Protein AF-A0A101J2W6-F1 (afdb_monomer_lite)

pLDDT: mean 89.87, std 7.31, range [64.25, 96.75]

Sequence (56 aa):
EKGKKVIGLEVKSGMKANNAGMGLFAERFHPEKVLLVGTGGIPYNEFLKINPKEMF

Radius of gyration: 11.84 Å; chains: 1; bounding box: 28×13×28 Å

Structure (mmCIF, N/CA/C/O backbone):
data_AF-A0A101J2W6-F1
#
_entry.id   AF-A0A101J2W6-F1
#
loop_
_atom_site.group_PDB
_atom_site.id
_atom_site.type_symbol
_atom_site.label_atom_id
_atom_site.label_alt_id
_atom_site.label_comp_id
_atom_site.label_asym_id
_atom_site.label_entity_id
_atom_site.label_seq_id
_atom_site.pdbx_PDB_ins_code
_atom_site.Cartn_x
_atom_site.Cartn_y
_atom_site.Cartn_z
_atom_site.occupancy
_atom_site.B_iso_or_equiv
_atom_site.auth_seq_id
_atom_site.auth_comp_id
_atom_site.auth_asym_id
_atom_site.auth_atom_id
_atom_site.pdbx_PDB_model_num
ATOM 1 N N . GLU A 1 1 ? -5.239 3.503 7.691 1.00 80.69 1 GLU A N 1
ATOM 2 C CA . GLU A 1 1 ? -5.414 2.753 8.952 1.00 80.69 1 GLU A CA 1
ATOM 3 C C . GLU A 1 1 ? -6.859 2.296 9.075 1.00 80.69 1 GLU A C 1
ATOM 5 O O . GLU A 1 1 ? -7.733 2.905 8.465 1.00 80.69 1 GLU A O 1
ATOM 10 N N . LYS A 1 2 ? -7.111 1.222 9.820 1.00 88.94 2 LYS A N 1
ATOM 11 C CA . LYS A 1 2 ? -8.460 0.745 10.141 1.00 88.94 2 LYS A CA 1
ATOM 12 C C . LYS A 1 2 ? -8.462 0.283 11.594 1.00 88.94 2 LYS A C 1
ATOM 14 O O . LYS A 1 2 ? -7.911 -0.768 11.920 1.00 88.94 2 LYS A O 1
ATOM 19 N N . GLY A 1 3 ? -9.045 1.088 12.479 1.00 90.12 3 GLY A N 1
ATOM 20 C CA . GLY A 1 3 ? -8.886 0.895 13.920 1.00 90.12 3 GLY A CA 1
ATOM 21 C C . GLY A 1 3 ? -7.410 1.009 14.310 1.00 90.12 3 GLY A C 1
ATOM 22 O O . GLY A 1 3 ? -6.769 1.999 13.987 1.00 90.12 3 GLY A O 1
ATOM 23 N N . LYS A 1 4 ? -6.862 -0.026 14.955 1.00 90.19 4 LYS A N 1
ATOM 24 C CA . LYS A 1 4 ? -5.443 -0.081 15.355 1.00 90.19 4 LYS A CA 1
ATOM 25 C C . LYS A 1 4 ? -4.511 -0.658 14.282 1.00 90.19 4 LYS A C 1
ATOM 27 O O . LYS A 1 4 ? -3.309 -0.717 14.503 1.00 90.19 4 LYS A O 1
ATOM 32 N N . LYS A 1 5 ? -5.052 -1.105 13.143 1.00 92.50 5 LYS A N 1
ATOM 33 C CA . LYS A 1 5 ? -4.262 -1.728 12.079 1.00 92.50 5 LYS A CA 1
ATOM 34 C C . LYS A 1 5 ? -3.757 -0.695 11.082 1.00 92.50 5 LYS A C 1
ATOM 36 O O . LYS A 1 5 ? -4.540 0.067 10.499 1.00 92.50 5 LYS A O 1
ATOM 41 N N . VAL A 1 6 ? -2.455 -0.730 10.829 1.00 94.38 6 VAL A N 1
ATOM 42 C CA . VAL A 1 6 ? -1.764 0.111 9.849 1.00 94.38 6 VAL A CA 1
ATOM 43 C C . VAL A 1 6 ? -1.203 -0.783 8.750 1.00 94.38 6 VAL A C 1
ATOM 45 O O . VAL A 1 6 ? -0.686 -1.857 9.031 1.00 94.38 6 VAL A O 1
ATOM 48 N N . ILE A 1 7 ? -1.295 -0.340 7.498 1.00 95.19 7 ILE A N 1
ATOM 49 C CA . ILE A 1 7 ? -0.568 -0.944 6.377 1.00 95.19 7 ILE A CA 1
ATOM 50 C C . ILE A 1 7 ? 0.307 0.125 5.734 1.00 95.19 7 ILE A C 1
ATOM 52 O O . ILE A 1 7 ? -0.084 1.294 5.688 1.00 95.19 7 ILE A O 1
ATOM 56 N N . GLY A 1 8 ? 1.472 -0.273 5.239 1.00 94.75 8 GLY A N 1
ATOM 57 C CA . GLY A 1 8 ? 2.324 0.572 4.409 1.00 94.75 8 GLY A CA 1
ATOM 58 C C . GLY A 1 8 ? 2.045 0.326 2.931 1.00 94.75 8 GLY A C 1
ATOM 59 O O . GLY A 1 8 ? 1.916 -0.823 2.514 1.00 94.75 8 GLY A O 1
ATOM 60 N N . LEU A 1 9 ? 1.976 1.390 2.136 1.00 94.44 9 LEU A N 1
ATOM 61 C CA . LEU A 1 9 ? 1.926 1.307 0.679 1.00 94.44 9 LEU A CA 1
ATOM 62 C C . LEU A 1 9 ? 3.113 2.088 0.117 1.00 94.44 9 LEU A C 1
ATOM 64 O O . LEU A 1 9 ? 3.184 3.304 0.281 1.00 94.44 9 LEU A O 1
ATOM 68 N N . GLU A 1 10 ? 4.033 1.401 -0.548 1.00 92.81 10 GLU A N 1
ATOM 69 C CA . GLU A 1 10 ? 5.109 2.038 -1.304 1.00 92.81 10 GLU A CA 1
ATOM 70 C C . GLU A 1 10 ? 4.696 2.070 -2.777 1.00 92.81 10 GLU A C 1
ATOM 72 O O . GLU A 1 10 ? 4.495 1.022 -3.382 1.00 92.81 10 GLU A O 1
ATOM 77 N N . VAL A 1 11 ? 4.532 3.257 -3.364 1.00 92.38 11 VAL A N 1
ATOM 78 C CA . VAL A 1 11 ? 4.062 3.404 -4.752 1.00 92.38 11 VAL A CA 1
ATOM 79 C C . VAL A 1 11 ? 5.210 3.883 -5.636 1.00 92.38 11 VAL A C 1
ATOM 81 O O . VAL A 1 11 ? 5.784 4.944 -5.382 1.00 92.38 11 VAL A O 1
ATOM 84 N N . LYS A 1 12 ? 5.550 3.122 -6.683 1.00 88.88 12 LYS A N 1
ATOM 85 C CA . LYS A 1 12 ? 6.658 3.435 -7.603 1.00 88.88 12 LYS A CA 1
ATOM 86 C C . LYS A 1 12 ? 6.229 3.400 -9.064 1.00 88.88 12 LYS A C 1
ATOM 88 O O . LYS A 1 12 ? 5.618 2.444 -9.528 1.00 88.88 12 LYS A O 1
ATOM 93 N N . SER A 1 13 ? 6.658 4.404 -9.826 1.00 83.88 13 SER A N 1
ATOM 94 C CA . SER A 1 13 ? 6.539 4.431 -11.290 1.00 83.88 13 SER A CA 1
ATOM 95 C C . SER A 1 13 ? 7.729 3.780 -12.021 1.00 83.88 13 SER A C 1
ATOM 97 O O . SER A 1 13 ? 7.682 3.622 -13.237 1.00 83.88 13 SER A O 1
ATOM 99 N N . GLY A 1 14 ? 8.791 3.361 -11.315 1.00 79.75 14 GLY A N 1
ATOM 100 C CA . GLY A 1 1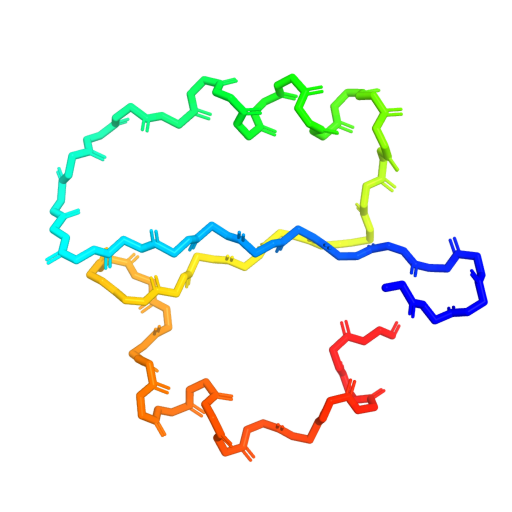4 ? 9.988 2.738 -11.903 1.00 79.75 14 GLY A CA 1
ATOM 101 C C . GLY A 1 14 ? 10.852 1.966 -10.892 1.00 79.75 14 GLY A C 1
ATOM 102 O O . GLY A 1 14 ? 10.659 2.088 -9.685 1.00 79.75 14 GLY A O 1
ATOM 103 N N . MET A 1 15 ? 11.834 1.191 -11.374 1.00 67.81 15 MET A N 1
ATOM 104 C CA . MET A 1 15 ? 12.681 0.277 -10.572 1.00 67.81 15 MET A CA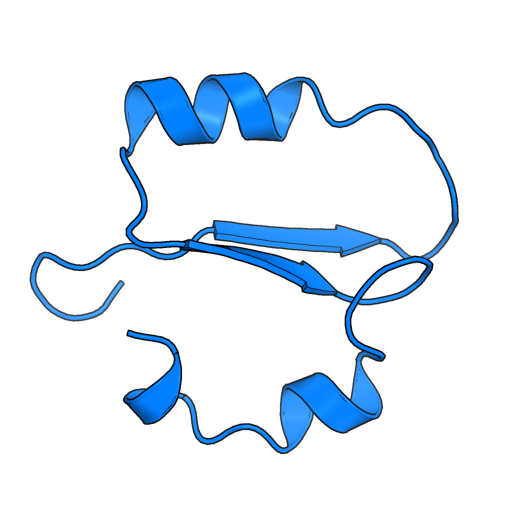 1
ATOM 105 C C . MET A 1 15 ? 13.817 0.969 -9.790 1.00 67.81 15 MET A C 1
ATOM 107 O O . MET A 1 15 ? 14.939 0.466 -9.729 1.00 67.81 15 MET A O 1
ATOM 111 N N . LYS A 1 16 ? 13.579 2.134 -9.176 1.00 69.50 16 LYS A N 1
ATOM 112 C CA . LYS A 1 16 ? 14.595 2.709 -8.278 1.00 69.50 16 LYS A CA 1
ATOM 113 C C . LYS A 1 16 ? 14.666 1.878 -6.990 1.00 69.50 16 LYS A C 1
ATOM 115 O O . LYS A 1 16 ? 13.695 1.792 -6.236 1.00 69.50 16 LYS A O 1
ATOM 120 N N . ALA A 1 17 ? 15.837 1.289 -6.751 1.00 64.25 17 ALA A N 1
ATOM 121 C CA . ALA A 1 17 ? 16.08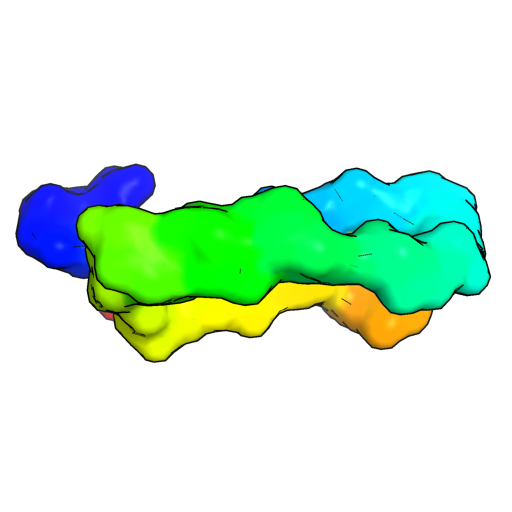8 0.298 -5.704 1.00 64.25 17 ALA A CA 1
ATOM 122 C C . ALA A 1 17 ? 16.176 0.859 -4.272 1.00 64.25 17 ALA A C 1
ATOM 124 O O . ALA A 1 17 ? 16.338 0.088 -3.335 1.00 64.25 17 ALA A O 1
ATOM 125 N N . ASN A 1 18 ? 16.068 2.176 -4.066 1.00 71.19 18 ASN A N 1
ATOM 126 C CA . ASN A 1 18 ? 16.119 2.727 -2.713 1.00 71.19 18 ASN A CA 1
ATOM 127 C C . ASN A 1 18 ? 14.735 2.658 -2.044 1.00 71.19 18 ASN A C 1
ATOM 129 O O . ASN A 1 18 ? 13.759 3.185 -2.583 1.00 71.19 18 ASN A O 1
ATOM 133 N N . ASN A 1 19 ? 14.667 1.999 -0.888 1.00 76.81 19 ASN A N 1
ATOM 134 C CA . ASN A 1 19 ? 13.487 1.851 -0.031 1.00 76.81 19 ASN A CA 1
ATOM 135 C C . ASN A 1 19 ? 13.788 2.187 1.448 1.00 76.81 19 ASN A C 1
ATOM 137 O O . ASN A 1 19 ? 13.016 1.818 2.330 1.00 76.81 19 ASN A O 1
ATOM 141 N N . ALA A 1 20 ? 14.879 2.909 1.743 1.00 85.25 20 ALA A N 1
ATOM 142 C CA . ALA A 1 20 ? 15.298 3.210 3.120 1.00 85.25 20 ALA A CA 1
ATOM 143 C C . ALA A 1 20 ? 14.200 3.900 3.958 1.00 85.25 20 ALA A C 1
ATOM 145 O O . ALA A 1 20 ? 14.047 3.618 5.145 1.00 85.25 20 ALA A O 1
ATOM 146 N N . GLY A 1 21 ? 13.382 4.752 3.328 1.00 89.38 21 GLY A N 1
ATOM 147 C CA . GLY A 1 21 ? 12.242 5.396 3.989 1.00 89.38 21 GLY A CA 1
ATOM 148 C C . GLY A 1 21 ? 11.187 4.404 4.488 1.00 89.38 21 GLY A C 1
ATOM 149 O O . GLY A 1 21 ? 10.606 4.620 5.549 1.00 89.38 21 GLY A O 1
ATOM 150 N N . MET A 1 22 ? 10.983 3.290 3.778 1.00 90.06 22 MET A N 1
ATOM 151 C CA . MET A 1 22 ? 10.063 2.241 4.222 1.00 90.06 22 MET A CA 1
ATOM 152 C C . MET A 1 22 ? 10.609 1.432 5.394 1.00 90.06 22 MET A C 1
ATOM 154 O O . MET A 1 22 ? 9.819 1.000 6.229 1.00 90.06 22 MET A O 1
ATOM 158 N N . GLY A 1 23 ? 11.933 1.288 5.505 1.00 91.44 23 GLY A N 1
ATOM 159 C CA . GLY A 1 23 ? 12.566 0.723 6.699 1.00 91.44 23 GLY A CA 1
ATOM 160 C C . GLY A 1 23 ? 12.243 1.548 7.947 1.00 91.44 23 GLY A C 1
ATOM 161 O O . GLY A 1 23 ? 11.670 1.031 8.901 1.00 91.44 23 GLY A O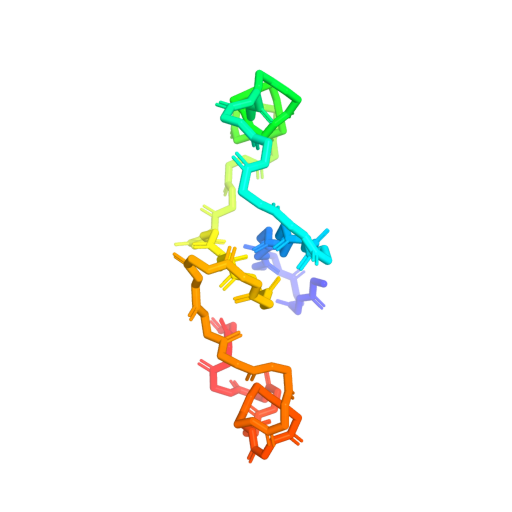 1
ATOM 162 N N . LEU A 1 24 ? 12.488 2.862 7.889 1.00 94.81 24 LEU A N 1
ATOM 163 C CA . LEU A 1 24 ? 12.180 3.784 8.993 1.00 94.81 24 LEU A CA 1
ATOM 164 C C . LEU A 1 24 ? 10.677 3.849 9.311 1.00 94.81 24 LEU A C 1
ATOM 166 O O . LEU A 1 24 ? 10.281 3.969 10.471 1.00 94.81 24 LEU A O 1
ATOM 170 N N . PHE A 1 25 ? 9.819 3.767 8.289 1.00 94.00 25 PHE A N 1
ATOM 171 C CA . PHE A 1 25 ? 8.372 3.682 8.485 1.00 94.00 25 PHE A CA 1
ATOM 172 C C . PHE A 1 25 ? 7.982 2.406 9.241 1.00 94.00 25 PHE A C 1
ATOM 174 O O . PHE A 1 25 ? 7.188 2.476 10.180 1.00 94.00 25 PHE A O 1
ATOM 181 N N . ALA A 1 26 ? 8.539 1.254 8.858 1.00 93.56 26 ALA A N 1
ATOM 182 C CA . ALA A 1 26 ? 8.235 -0.020 9.497 1.00 93.56 26 ALA A CA 1
ATOM 183 C C . ALA A 1 26 ? 8.652 -0.030 10.975 1.00 93.56 26 ALA A C 1
ATOM 185 O O . ALA A 1 26 ? 7.854 -0.437 11.817 1.00 93.56 26 ALA A O 1
ATOM 186 N N . GLU A 1 27 ? 9.837 0.496 11.297 1.00 95.50 27 GLU A N 1
ATOM 187 C CA . GLU A 1 27 ? 10.316 0.627 12.681 1.00 95.50 27 GLU A CA 1
ATOM 188 C C . GLU A 1 27 ? 9.447 1.561 13.527 1.00 95.50 27 GLU A C 1
ATOM 190 O O . GLU A 1 27 ? 9.205 1.307 14.703 1.00 95.50 27 GLU A O 1
ATOM 195 N N . ARG A 1 28 ? 8.963 2.665 12.949 1.00 95.38 28 ARG A N 1
ATOM 196 C CA . ARG A 1 28 ? 8.175 3.646 13.702 1.00 95.38 28 ARG A CA 1
ATOM 197 C C . ARG A 1 28 ? 6.728 3.211 13.904 1.00 95.38 28 ARG A C 1
ATOM 199 O O . ARG A 1 28 ? 6.162 3.445 14.971 1.00 95.38 28 ARG A O 1
ATOM 206 N N . PHE A 1 29 ? 6.109 2.641 12.874 1.00 94.25 29 PHE A N 1
ATOM 207 C CA . PHE A 1 29 ? 4.659 2.441 12.827 1.00 94.25 29 PHE A CA 1
ATOM 208 C C . PHE A 1 29 ? 4.223 0.983 12.944 1.00 94.25 29 PHE A C 1
ATOM 210 O O . PHE A 1 29 ? 3.030 0.755 13.120 1.00 94.25 29 PHE A O 1
ATOM 217 N N . HIS A 1 30 ? 5.152 0.024 12.871 1.00 94.06 30 HIS A N 1
ATOM 218 C CA . HIS A 1 30 ? 4.881 -1.410 13.017 1.00 94.06 30 HIS A CA 1
ATOM 219 C C . HIS A 1 30 ? 3.656 -1.873 12.200 1.00 94.06 30 HIS A C 1
ATOM 221 O O . HIS A 1 30 ? 2.693 -2.395 12.765 1.00 94.06 30 HIS A O 1
ATOM 227 N N . PRO A 1 31 ? 3.631 -1.623 10.877 1.00 95.50 31 PRO A N 1
ATOM 228 C CA . PRO A 1 31 ? 2.479 -1.962 10.055 1.00 95.50 31 PRO A CA 1
ATOM 229 C C . PRO A 1 31 ? 2.269 -3.481 9.994 1.00 95.50 31 PRO A C 1
ATOM 231 O O . PRO A 1 31 ? 3.223 -4.251 9.941 1.00 95.50 31 PRO A O 1
ATOM 234 N N . GLU A 1 3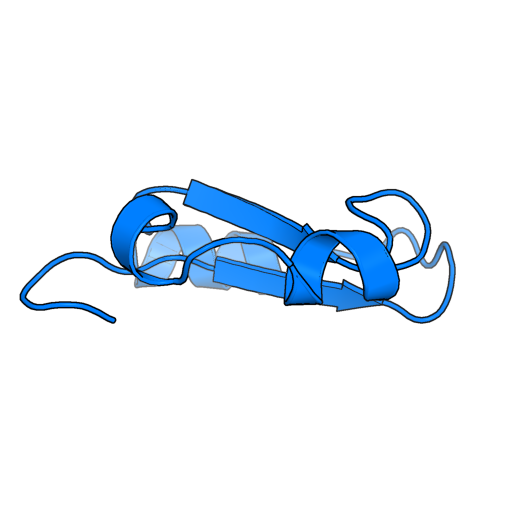2 ? 1.011 -3.903 9.882 1.00 94.56 32 GLU A N 1
ATOM 235 C CA . GLU A 1 32 ? 0.611 -5.309 9.710 1.00 94.56 32 GLU A CA 1
ATOM 236 C C . GLU A 1 32 ? 1.183 -5.917 8.421 1.00 94.56 32 GLU A C 1
ATOM 238 O O . GLU A 1 32 ? 1.459 -7.111 8.341 1.00 94.56 32 GLU A O 1
ATOM 243 N N . LYS A 1 33 ? 1.324 -5.090 7.378 1.00 91.94 33 LYS A N 1
ATOM 244 C CA . LYS A 1 33 ? 1.951 -5.449 6.104 1.00 91.94 33 LYS A CA 1
ATOM 245 C C . LYS A 1 33 ? 2.404 -4.205 5.347 1.00 91.94 33 LYS A C 1
ATOM 247 O O . LYS A 1 33 ? 1.854 -3.116 5.531 1.00 91.94 33 LYS A O 1
ATOM 252 N N . VAL A 1 34 ? 3.362 -4.392 4.446 1.00 92.69 34 VAL A N 1
ATOM 253 C CA . VAL A 1 34 ? 3.797 -3.386 3.473 1.00 92.69 34 VAL A CA 1
ATOM 254 C C . VAL A 1 34 ? 3.569 -3.936 2.070 1.00 92.69 34 VAL A C 1
ATOM 256 O O . VAL A 1 34 ? 4.019 -5.038 1.764 1.00 92.69 34 VAL A O 1
ATOM 259 N N . LEU A 1 35 ? 2.867 -3.184 1.222 1.00 93.06 35 LEU A N 1
ATOM 260 C CA . LEU A 1 35 ? 2.640 -3.533 -0.180 1.00 93.06 35 LEU A CA 1
ATOM 261 C C . LEU A 1 35 ? 3.412 -2.574 -1.084 1.00 93.06 35 LEU A C 1
ATOM 263 O O . LEU A 1 35 ? 3.297 -1.356 -0.950 1.00 93.06 35 LEU A O 1
ATOM 267 N N . LEU A 1 36 ? 4.157 -3.129 -2.034 1.00 92.81 36 LEU A N 1
ATOM 268 C CA . LEU A 1 36 ? 4.751 -2.373 -3.130 1.00 92.81 36 LEU A CA 1
ATOM 269 C C . LEU A 1 36 ? 3.753 -2.331 -4.292 1.00 92.81 36 LEU A C 1
ATOM 271 O O . LEU A 1 36 ? 3.305 -3.381 -4.753 1.00 92.81 36 LEU A O 1
ATOM 275 N N . VAL A 1 37 ? 3.409 -1.137 -4.766 1.00 94.19 37 VAL A N 1
ATOM 276 C CA . VAL A 1 37 ? 2.450 -0.902 -5.853 1.00 94.19 37 VAL A CA 1
ATOM 277 C C . VAL A 1 37 ? 3.149 -0.208 -7.022 1.00 94.19 37 VAL A C 1
ATOM 279 O O . VAL A 1 37 ? 3.881 0.765 -6.842 1.00 94.19 37 VAL A O 1
ATOM 282 N N . GLY A 1 38 ? 2.896 -0.691 -8.235 1.00 91.50 38 GLY A N 1
ATOM 283 C CA . GLY A 1 38 ? 3.540 -0.240 -9.463 1.00 91.50 38 GLY A CA 1
ATOM 284 C C . GLY A 1 38 ? 4.713 -1.132 -9.868 1.00 91.50 38 GLY A C 1
ATOM 285 O O . GLY A 1 38 ? 4.660 -2.354 -9.728 1.00 91.50 38 GLY A O 1
ATOM 286 N N . THR A 1 39 ? 5.762 -0.535 -10.431 1.00 87.62 39 THR A N 1
ATOM 287 C CA . THR A 1 39 ? 6.859 -1.282 -11.063 1.00 87.62 39 THR A CA 1
ATOM 288 C C . THR A 1 39 ? 7.643 -2.110 -10.039 1.00 87.62 39 THR A C 1
ATOM 290 O O . THR A 1 39 ? 8.253 -1.555 -9.128 1.00 87.62 39 THR A O 1
ATOM 293 N N . GLY A 1 40 ? 7.663 -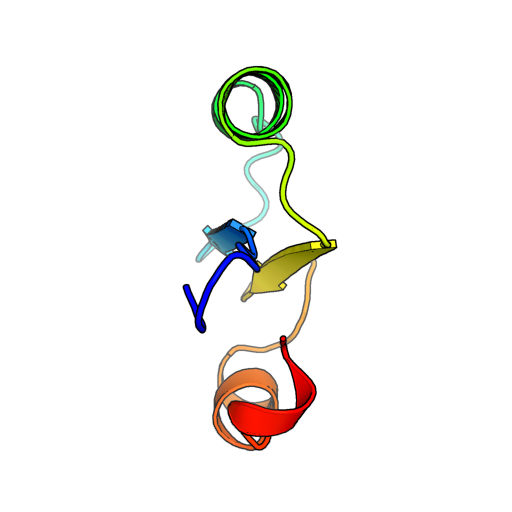3.436 -10.215 1.00 86.06 40 GLY A N 1
ATOM 294 C CA . GLY A 1 40 ? 8.336 -4.378 -9.307 1.00 86.06 40 GLY A CA 1
ATOM 295 C C . GLY A 1 40 ? 7.480 -4.869 -8.132 1.00 86.06 40 GLY A C 1
ATOM 296 O O . GLY A 1 40 ? 7.988 -5.617 -7.303 1.00 86.06 40 GLY A O 1
ATOM 297 N N . GLY A 1 41 ? 6.205 -4.472 -8.060 1.00 91.31 41 GLY A N 1
ATOM 298 C CA . GLY A 1 41 ? 5.234 -4.941 -7.070 1.00 91.31 41 GLY A CA 1
ATOM 299 C C . GLY A 1 41 ? 3.884 -5.281 -7.705 1.00 91.31 41 GLY A C 1
ATOM 300 O O . GLY A 1 41 ? 3.826 -5.791 -8.823 1.00 91.31 41 GLY A O 1
ATOM 301 N N . ILE A 1 42 ? 2.790 -4.991 -7.000 1.00 94.06 42 ILE A N 1
ATOM 302 C CA . ILE A 1 42 ? 1.423 -5.174 -7.502 1.00 94.06 42 ILE A CA 1
ATOM 303 C C . ILE A 1 42 ? 1.147 -4.105 -8.572 1.00 94.06 42 ILE A C 1
ATOM 305 O O . ILE A 1 42 ? 1.213 -2.915 -8.252 1.00 94.06 42 ILE A O 1
ATOM 309 N N . PRO A 1 43 ? 0.800 -4.469 -9.820 1.00 94.75 43 PRO A N 1
ATOM 310 C CA . PRO A 1 43 ? 0.397 -3.493 -10.830 1.00 94.75 43 PRO A CA 1
ATOM 311 C C . PRO A 1 43 ? -0.749 -2.608 -10.324 1.00 94.75 43 PRO A C 1
ATOM 313 O O . PRO A 1 43 ? -1.703 -3.108 -9.730 1.00 94.75 43 PRO A O 1
ATOM 316 N N . TYR A 1 44 ? -0.681 -1.291 -10.548 1.00 93.00 44 TYR A N 1
ATOM 317 C CA . TYR A 1 44 ? -1.649 -0.355 -9.953 1.00 93.00 44 TYR A CA 1
ATOM 318 C C . TYR A 1 44 ? -3.098 -0.665 -10.362 1.00 93.00 44 TYR A C 1
ATOM 320 O O . TYR A 1 44 ? -4.016 -0.527 -9.562 1.00 93.00 44 TYR A O 1
ATOM 328 N N . ASN A 1 45 ? -3.306 -1.128 -11.594 1.00 94.94 45 ASN A N 1
ATOM 329 C CA . ASN A 1 45 ? -4.611 -1.518 -12.116 1.00 94.94 45 ASN A CA 1
ATOM 330 C C . ASN A 1 45 ? -5.182 -2.773 -11.436 1.00 94.94 45 ASN A C 1
ATOM 332 O O . ASN A 1 45 ? -6.399 -2.896 -11.350 1.00 94.94 45 ASN A O 1
ATOM 336 N N . GLU A 1 46 ? -4.337 -3.682 -10.947 1.00 95.88 46 GLU A N 1
ATOM 337 C CA . GLU A 1 46 ? -4.771 -4.825 -10.135 1.00 95.88 46 GLU A CA 1
ATOM 338 C C . GLU A 1 46 ? -4.971 -4.413 -8.676 1.00 95.88 46 GLU A C 1
ATOM 340 O O . GLU A 1 46 ? -5.973 -4.777 -8.065 1.00 95.88 46 GLU A O 1
ATOM 345 N N . PHE A 1 47 ? -4.083 -3.571 -8.138 1.00 95.44 47 PHE A N 1
ATOM 346 C CA . PHE A 1 47 ? -4.221 -3.020 -6.789 1.00 95.44 47 PHE A CA 1
ATOM 347 C C . PHE A 1 47 ? -5.571 -2.313 -6.591 1.00 95.44 47 PHE A C 1
ATOM 349 O O . PHE A 1 47 ? -6.247 -2.540 -5.590 1.00 95.44 47 PHE A O 1
ATOM 356 N N . LEU A 1 48 ? -6.004 -1.509 -7.567 1.00 94.75 48 LEU A N 1
ATOM 357 C CA . LEU A 1 48 ? -7.273 -0.775 -7.513 1.00 94.75 48 LEU A CA 1
ATOM 358 C C . LEU A 1 48 ? -8.523 -1.674 -7.515 1.00 94.75 48 LEU A C 1
ATOM 360 O O . LEU A 1 48 ? -9.606 -1.192 -7.191 1.00 94.75 48 LEU A O 1
ATOM 364 N N . LYS A 1 49 ? -8.395 -2.960 -7.863 1.00 96.75 49 LYS A N 1
ATOM 365 C CA . LYS A 1 49 ? -9.500 -3.933 -7.811 1.00 96.75 49 LYS A CA 1
ATOM 366 C C . LYS A 1 49 ? -9.620 -4.621 -6.450 1.00 96.75 49 LYS A C 1
ATOM 368 O O . LYS A 1 49 ? -10.623 -5.286 -6.201 1.00 96.75 49 LYS A O 1
ATOM 373 N N . ILE A 1 50 ? -8.617 -4.493 -5.580 1.00 95.06 50 ILE A N 1
ATOM 374 C CA . ILE A 1 50 ? -8.620 -5.127 -4.260 1.00 95.06 50 ILE A CA 1
ATOM 375 C C . ILE A 1 50 ? -9.657 -4.439 -3.377 1.00 95.06 50 ILE A C 1
ATOM 377 O O . ILE A 1 50 ? -9.675 -3.215 -3.249 1.00 95.06 50 ILE A O 1
ATOM 381 N N . ASN A 1 51 ? -10.490 -5.231 -2.703 1.00 94.44 51 ASN A N 1
ATOM 382 C CA . ASN A 1 51 ? -11.392 -4.714 -1.685 1.00 94.44 51 ASN A CA 1
ATOM 383 C C . ASN A 1 51 ? -10.571 -4.141 -0.514 1.00 94.44 51 ASN A C 1
ATOM 385 O O . ASN A 1 51 ? -9.886 -4.900 0.177 1.00 94.44 51 ASN A O 1
ATOM 389 N N . PRO A 1 52 ? -10.665 -2.835 -0.197 1.00 90.12 52 PRO A N 1
ATOM 390 C CA . PRO A 1 52 ? -9.850 -2.245 0.860 1.00 90.12 52 PRO A CA 1
ATOM 391 C C . PRO A 1 52 ? -10.055 -2.871 2.237 1.00 90.12 52 PRO A C 1
ATOM 393 O O . PRO A 1 52 ? -9.161 -2.801 3.079 1.00 90.12 52 PRO A O 1
ATOM 396 N N . LYS A 1 53 ? -11.200 -3.523 2.480 1.00 89.19 53 LYS A N 1
ATOM 397 C CA . LYS A 1 53 ? -11.452 -4.238 3.737 1.00 89.19 53 LYS A CA 1
ATOM 398 C C . LYS A 1 53 ? -10.553 -5.457 3.928 1.00 89.19 53 LYS A C 1
ATOM 400 O O . LYS A 1 53 ? -10.363 -5.825 5.081 1.00 89.19 53 LYS A O 1
ATOM 405 N N . GLU A 1 54 ? -10.034 -6.042 2.851 1.00 89.56 54 GLU A N 1
ATOM 406 C CA . GLU A 1 54 ? -9.148 -7.217 2.865 1.00 89.56 54 GLU A CA 1
ATOM 407 C C . GLU A 1 54 ? -7.674 -6.829 3.057 1.00 89.56 54 GLU A C 1
ATOM 409 O O . GLU A 1 54 ? -6.828 -7.660 3.389 1.00 89.56 54 GLU A O 1
ATOM 414 N N . MET A 1 55 ? -7.347 -5.544 2.886 1.00 88.50 55 MET A N 1
ATOM 415 C CA . MET A 1 55 ? -5.980 -5.062 3.056 1.00 88.50 55 MET A CA 1
ATOM 416 C C . MET A 1 55 ? -5.568 -4.959 4.534 1.00 88.50 55 MET A C 1
ATOM 418 O O . MET A 1 55 ? -4.389 -5.161 4.824 1.00 88.50 55 MET A O 1
ATOM 422 N N . PHE A 1 56 ? -6.519 -4.730 5.451 1.00 88.94 56 PHE A N 1
ATOM 423 C CA . PHE A 1 56 ? -6.326 -4.548 6.902 1.00 88.94 56 PHE A CA 1
ATOM 424 C C . PHE A 1 56 ? -6.926 -5.705 7.714 1.00 88.94 56 PHE A C 1
ATOM 426 O O . PHE A 1 56 ? -6.239 -6.257 8.603 1.00 88.94 56 PHE A O 1
#

Secondary structure (DSSP, 8-state):
-BTTB-EEEEEESS-----HHHHHHHHHH--SEEEEEETTSB-HHHHTTS-HHHH-

Foldseek 3Di:
DPVLADEAEAEDQDDPPDDVVVVVVCVVRVHPYYFYEHDPGPDPVRVVVDDVVVVD